Protein AF-0000000073368218 (afdb_homodimer)

InterPro domains:
  IPR010886 Histone H1-like Hc1 [PF07432] (2-58)

Foldseek 3Di:
DVVLVVVLVVLVVQLVVLVCCCPVVNDPVSVVSNVVSVVVNVVSVVVVVVVVVVVVVD/DVVLVVVLVVLVVQLVVLVCCCPVVNDPVSVVSNVVSVVVNVVSVVVVVVVVVVVVVD

Nearest PDB structures (foldseek):
  8glt-assembly1_0  TM=8.073E-01  e=1.361E+00  synthetic construct
  2ic6-assembly1_A  TM=9.030E-01  e=2.611E+00  Orthohantavirus sinnombreense
  2ic6-assembly2_B  TM=8.746E-01  e=2.446E+00  Orthohantavirus sinnombreense
  2ic9-assembly1_A  TM=8.898E-01  e=2.974E+00  Orthohantavirus sinnombreense
  4fi5-assembly1_A  TM=6.783E-01  e=5.008E+00  Hantaan virus 76-118

pLDDT: mean 96.3, std 3.54, range [79.81, 98.81]

Sequence (116 aa):
MKDLLVKINAEIETFKAEAESLTEKGIKAAGPRARKATLEIEKLLKEFRKVSIEESKKMKDLLVKINAEIETFKAEAESLTEKGIKAAGPRARKATLEIEKLLKEFRKVSIEESKK

Structure (mmCIF, N/CA/C/O backbone):
data_AF-0000000073368218-model_v1
#
loop_
_entity.id
_entity.type
_entity.pdbx_description
1 polymer 'Histone H1'
#
loop_
_atom_site.group_PDB
_atom_site.id
_atom_site.type_symbol
_atom_site.label_atom_id
_atom_site.label_alt_id
_atom_site.label_comp_id
_atom_site.label_asym_id
_atom_site.label_entity_id
_atom_site.label_seq_id
_atom_site.pdbx_PDB_ins_code
_atom_site.Cartn_x
_atom_site.Cartn_y
_atom_site.Cartn_z
_atom_site.occupancy
_atom_site.B_iso_or_equiv
_atom_site.auth_seq_id
_atom_site.auth_comp_id
_atom_site.auth_asym_id
_atom_site.auth_atom_id
_atom_site.pdbx_PDB_model_num
ATOM 1 N N . MET A 1 1 ? 0.295 -17.016 0.5 1 86.44 1 MET A N 1
ATOM 2 C CA . MET A 1 1 ? -0.03 -15.719 -0.08 1 86.44 1 MET A CA 1
ATOM 3 C C . MET A 1 1 ? -1.24 -15.102 0.611 1 86.44 1 MET A C 1
ATOM 5 O O . MET A 1 1 ? -1.231 -13.914 0.947 1 86.44 1 MET A O 1
ATOM 9 N N . LYS A 1 2 ? -2.168 -15.945 1.067 1 90.31 2 LYS A N 1
ATOM 10 C CA . LYS A 1 2 ? -3.395 -15.414 1.654 1 90.31 2 LYS A CA 1
ATOM 11 C C . LYS A 1 2 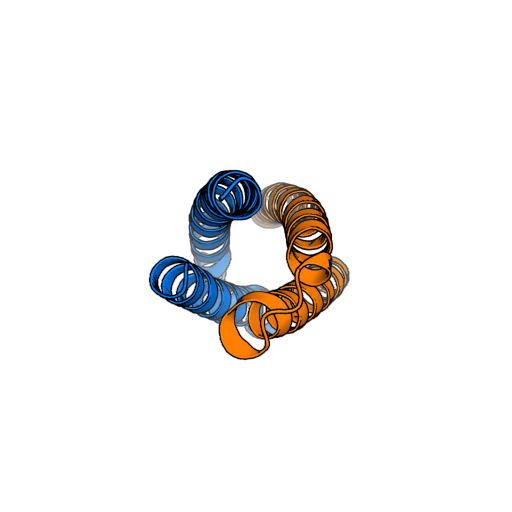? -3.115 -14.734 2.99 1 90.31 2 LYS A C 1
ATOM 13 O O . LYS A 1 2 ? -3.664 -13.664 3.275 1 90.31 2 LYS A O 1
ATOM 18 N N . ASP A 1 3 ? -2.252 -15.375 3.732 1 94.81 3 ASP A N 1
ATOM 19 C CA . ASP A 1 3 ? -1.892 -14.773 5.012 1 94.81 3 ASP A CA 1
ATOM 20 C C . ASP A 1 3 ? -1.178 -13.438 4.805 1 94.81 3 ASP A C 1
ATOM 22 O O . ASP A 1 3 ? -1.391 -12.492 5.566 1 94.81 3 ASP A O 1
ATOM 26 N N . LEU A 1 4 ? -0.351 -13.391 3.83 1 97 4 LEU A N 1
ATOM 27 C CA . LEU A 1 4 ? 0.372 -12.172 3.504 1 97 4 LEU A CA 1
ATOM 28 C C . LEU A 1 4 ? -0.591 -11.062 3.082 1 97 4 LEU A C 1
ATOM 30 O O . LEU A 1 4 ? -0.466 -9.922 3.527 1 97 4 LEU A O 1
ATOM 34 N N . LEU A 1 5 ? -1.592 -11.406 2.314 1 97.81 5 LEU A N 1
ATOM 35 C CA . LEU A 1 5 ? -2.582 -10.445 1.846 1 97.81 5 LEU A CA 1
ATOM 36 C C . LEU A 1 5 ? -3.406 -9.906 3.008 1 97.81 5 LEU A C 1
ATOM 38 O O . LEU A 1 5 ? -3.775 -8.727 3.02 1 97.81 5 LEU A O 1
ATOM 42 N N . VAL A 1 6 ? -3.705 -10.828 3.936 1 97.38 6 VAL A N 1
ATOM 43 C CA . VAL A 1 6 ? -4.449 -10.398 5.117 1 97.38 6 VAL A CA 1
ATOM 44 C C . VAL A 1 6 ? -3.654 -9.344 5.875 1 97.38 6 VAL A C 1
ATOM 46 O O . VAL A 1 6 ? -4.207 -8.32 6.293 1 97.38 6 VAL A O 1
ATOM 49 N N . LYS A 1 7 ? -2.35 -9.523 6.027 1 98.19 7 LYS A N 1
ATOM 50 C CA . LYS A 1 7 ? -1.492 -8.562 6.719 1 98.19 7 LYS A CA 1
ATOM 51 C C . LYS A 1 7 ? -1.422 -7.242 5.957 1 98.19 7 LYS A C 1
ATOM 53 O O . LYS A 1 7 ? -1.51 -6.168 6.555 1 98.19 7 LYS A O 1
ATOM 58 N N . ILE A 1 8 ? -1.316 -7.363 4.672 1 98.69 8 ILE A N 1
ATOM 59 C CA . ILE A 1 8 ? -1.242 -6.172 3.836 1 98.69 8 ILE A CA 1
ATOM 60 C C . ILE A 1 8 ? -2.529 -5.363 3.975 1 98.69 8 ILE A C 1
ATOM 62 O O . ILE A 1 8 ? -2.488 -4.148 4.195 1 98.69 8 ILE A O 1
ATOM 66 N N . ASN A 1 9 ? -3.688 -6.051 3.881 1 98.38 9 ASN A N 1
ATOM 67 C CA . ASN A 1 9 ? -4.977 -5.379 3.965 1 98.38 9 ASN A CA 1
ATOM 68 C C . ASN A 1 9 ? -5.188 -4.738 5.336 1 98.38 9 ASN A C 1
ATOM 70 O O . ASN A 1 9 ? -5.77 -3.658 5.438 1 98.38 9 ASN A O 1
ATOM 74 N N . ALA A 1 10 ? -4.703 -5.418 6.363 1 98.56 10 ALA A N 1
ATOM 75 C CA . ALA A 1 10 ? -4.82 -4.863 7.707 1 98.56 10 ALA A CA 1
ATOM 76 C C . ALA A 1 10 ? -4.039 -3.559 7.836 1 98.56 10 ALA A C 1
ATOM 78 O O . ALA A 1 10 ? -4.539 -2.58 8.391 1 98.56 10 ALA A O 1
ATOM 79 N N . GLU A 1 11 ? -2.818 -3.543 7.27 1 98.56 11 GLU A N 1
ATOM 80 C CA . GLU A 1 11 ? -1.997 -2.338 7.348 1 98.56 11 GLU A CA 1
ATOM 81 C C . GLU A 1 11 ? -2.564 -1.225 6.473 1 98.56 11 GLU A C 1
ATOM 83 O O . GLU A 1 11 ? -2.455 -0.045 6.812 1 98.56 11 GLU A O 1
ATOM 88 N N . ILE A 1 12 ? -3.188 -1.614 5.367 1 98.75 12 ILE A N 1
ATOM 89 C CA . ILE A 1 12 ? -3.842 -0.639 4.5 1 98.75 12 ILE A CA 1
ATOM 90 C C . ILE A 1 12 ? -4.996 0.025 5.25 1 98.75 12 ILE A C 1
ATOM 92 O O . ILE A 1 12 ? -5.168 1.244 5.18 1 98.75 12 ILE A O 1
ATOM 96 N N . GLU A 1 13 ? -5.777 -0.753 5.922 1 98.56 13 GLU A N 1
ATOM 97 C CA . GLU A 1 13 ? -6.875 -0.185 6.699 1 98.56 13 GLU A CA 1
ATOM 98 C C . GLU A 1 13 ? -6.355 0.761 7.777 1 98.56 13 GLU A C 1
ATOM 100 O O . GLU A 1 13 ? -6.949 1.812 8.023 1 98.56 13 GLU A O 1
ATOM 105 N N . THR A 1 14 ? -5.285 0.372 8.422 1 98.62 14 THR A N 1
ATOM 106 C CA . THR A 1 14 ? -4.652 1.242 9.406 1 98.62 14 THR A CA 1
ATOM 107 C C . THR A 1 14 ? -4.227 2.562 8.766 1 98.62 14 THR A C 1
ATOM 109 O O . THR A 1 14 ? -4.52 3.637 9.297 1 98.62 14 THR A O 1
ATOM 112 N N . PHE A 1 15 ? -3.598 2.455 7.609 1 98.62 15 PHE A N 1
ATOM 113 C CA . PHE A 1 15 ? -3.145 3.641 6.891 1 98.62 15 PHE A CA 1
ATOM 114 C C . PHE A 1 15 ? -4.324 4.531 6.523 1 98.62 15 PHE A C 1
ATOM 116 O O . PHE A 1 15 ? -4.281 5.746 6.738 1 98.62 15 PHE A O 1
ATOM 123 N N . LYS A 1 16 ? -5.379 3.906 6.012 1 98.12 16 LYS A N 1
ATOM 124 C CA . LYS A 1 16 ? -6.539 4.688 5.59 1 98.12 16 LYS A CA 1
ATOM 125 C C . LYS A 1 16 ? -7.152 5.434 6.773 1 98.12 16 LYS A C 1
ATOM 127 O O . LYS A 1 16 ? -7.527 6.602 6.648 1 98.12 16 LYS A O 1
ATOM 132 N N . ALA A 1 17 ? -7.246 4.773 7.875 1 98.44 17 ALA A N 1
ATOM 133 C CA . ALA A 1 17 ? -7.812 5.391 9.07 1 98.44 17 ALA A CA 1
ATOM 134 C C . ALA A 1 17 ? -6.949 6.562 9.539 1 98.44 17 ALA A C 1
ATOM 136 O O . ALA A 1 17 ? -7.469 7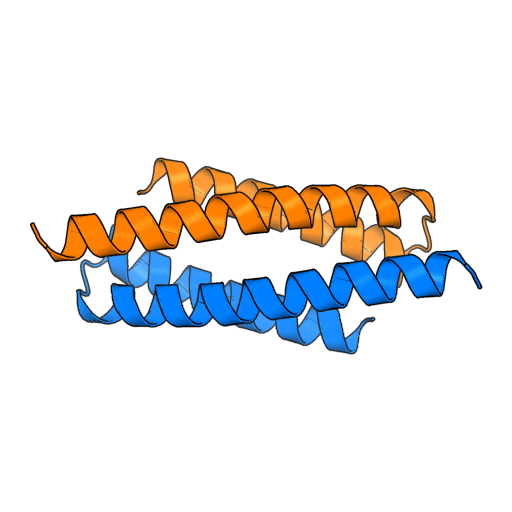.629 9.875 1 98.44 17 ALA A O 1
ATOM 137 N N . GLU A 1 18 ? -5.676 6.398 9.508 1 98.25 18 GLU A N 1
ATOM 138 C CA . GLU A 1 18 ? -4.77 7.453 9.961 1 98.25 18 GLU A CA 1
ATOM 139 C C . GLU A 1 18 ? -4.742 8.617 8.969 1 98.25 18 GLU A C 1
ATOM 141 O O . GLU A 1 18 ? -4.691 9.781 9.375 1 98.25 18 GLU A O 1
ATOM 146 N N . ALA A 1 19 ? -4.758 8.25 7.688 1 97.56 19 ALA A N 1
ATOM 147 C CA . ALA A 1 19 ? -4.766 9.281 6.656 1 97.56 19 ALA A CA 1
ATOM 148 C C . ALA A 1 19 ? -6.031 10.133 6.742 1 97.56 19 ALA A C 1
ATOM 150 O O . ALA A 1 19 ? -5.984 11.352 6.555 1 97.56 19 ALA A O 1
ATOM 151 N N . GLU A 1 20 ? -7.109 9.445 6.977 1 96.62 20 GLU A N 1
ATOM 152 C CA . GLU A 1 20 ? -8.359 10.172 7.16 1 96.62 20 GLU A CA 1
ATOM 153 C C . GLU A 1 20 ? -8.297 11.086 8.383 1 96.62 20 GLU A C 1
ATOM 155 O O . GLU A 1 20 ? -8.711 12.242 8.32 1 96.62 20 GLU A O 1
ATOM 160 N N . SER A 1 21 ? -7.754 10.539 9.484 1 96.94 21 SER A N 1
ATOM 161 C CA . SER A 1 21 ? -7.594 11.336 10.695 1 96.94 21 SER A CA 1
ATOM 162 C C . SER A 1 21 ? -6.715 12.555 10.453 1 96.94 21 SER A C 1
ATOM 164 O O . SER A 1 21 ? -6.984 13.641 10.969 1 96.94 21 SER A O 1
ATOM 166 N N . LEU A 1 22 ? -5.746 12.422 9.641 1 95.25 22 LEU A N 1
ATOM 167 C CA . LEU A 1 22 ? -4.801 13.492 9.336 1 95.25 22 LEU A CA 1
ATOM 168 C C . LEU A 1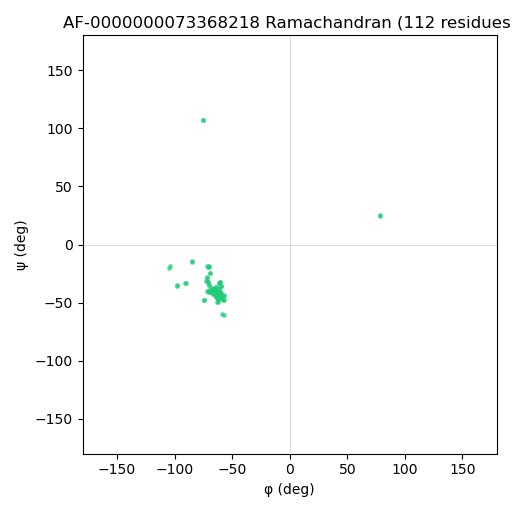 22 ? -5.438 14.539 8.438 1 95.25 22 LEU A C 1
ATOM 170 O O . LEU A 1 22 ? -5.383 15.734 8.734 1 95.25 22 LEU A O 1
ATOM 174 N N . THR A 1 23 ? -6.09 14.086 7.371 1 94.62 23 THR A N 1
ATOM 175 C CA . THR A 1 23 ? -6.5 15 6.309 1 94.62 23 THR A CA 1
ATOM 176 C C . THR A 1 23 ? -7.898 15.547 6.578 1 94.62 23 THR A C 1
ATOM 178 O O . THR A 1 23 ? -8.227 16.656 6.164 1 94.62 23 THR A O 1
ATOM 181 N N . GLU A 1 24 ? -8.75 14.781 7.184 1 94.62 24 GLU A N 1
ATOM 182 C CA . GLU A 1 24 ? -10.125 15.219 7.398 1 94.62 24 GLU A CA 1
ATOM 183 C C . GLU A 1 24 ? -10.312 15.789 8.805 1 94.62 24 GLU A C 1
ATOM 185 O O . GLU A 1 24 ? -11.078 16.734 9 1 94.62 24 GLU A O 1
ATOM 190 N N . LYS A 1 25 ? -9.633 15.25 9.766 1 94.38 25 LYS A N 1
ATOM 191 C CA . LYS A 1 25 ? -9.844 15.648 11.156 1 94.38 25 LYS A CA 1
ATOM 192 C C . LYS A 1 25 ? -8.703 16.531 11.648 1 94.38 25 LYS A C 1
ATOM 194 O O . LYS A 1 25 ? -8.789 17.109 12.734 1 94.38 25 LYS A O 1
ATOM 199 N N . GLY A 1 26 ? -7.602 16.547 11.078 1 92.94 26 GLY A N 1
ATOM 200 C CA . GLY A 1 26 ? -6.484 17.406 11.422 1 92.94 26 GLY A CA 1
ATOM 201 C C . GLY A 1 26 ? -5.711 16.938 12.633 1 92.94 26 GLY A C 1
ATOM 202 O O . GLY A 1 26 ? -5.137 17.75 13.367 1 92.94 26 GLY A O 1
ATOM 203 N N . ILE A 1 27 ? -5.738 15.695 12.93 1 95.06 27 ILE A N 1
ATOM 204 C CA . ILE A 1 27 ? -4.988 15.148 14.055 1 95.06 27 ILE A CA 1
ATOM 205 C C . ILE A 1 27 ? -3.508 15.055 13.688 1 95.06 27 ILE A C 1
ATOM 207 O O . ILE A 1 27 ? -3.107 14.188 12.906 1 95.06 27 ILE A O 1
ATOM 211 N N . LYS A 1 28 ? -2.645 15.898 14.219 1 92.81 28 LYS A N 1
ATOM 212 C CA . LYS A 1 28 ? -1.233 16.016 13.859 1 92.81 28 LYS A CA 1
ATOM 213 C C . LYS A 1 28 ? -0.49 14.711 14.141 1 92.81 28 LYS A C 1
ATOM 215 O O . LYS A 1 28 ? 0.388 14.312 13.375 1 92.81 28 LYS A O 1
ATOM 220 N N . ALA A 1 29 ? -0.948 14.008 15.219 1 95.94 29 ALA A N 1
ATOM 221 C CA . ALA A 1 29 ? -0.263 12.773 15.617 1 95.94 29 ALA A CA 1
ATOM 222 C C . ALA A 1 29 ? -0.519 11.656 14.609 1 95.94 29 ALA A C 1
ATOM 224 O O . ALA A 1 29 ? 0.2 10.656 14.594 1 95.94 29 ALA A O 1
ATOM 225 N N . ALA A 1 30 ? -1.529 11.789 13.82 1 97.12 30 ALA A N 1
ATOM 226 C CA . ALA A 1 30 ? -1.883 10.781 12.828 1 97.12 30 ALA A CA 1
ATOM 227 C C . ALA A 1 30 ? -0.849 10.727 11.703 1 97.12 30 ALA A C 1
ATOM 229 O O . ALA A 1 30 ? -0.694 9.703 11.039 1 97.12 30 ALA A O 1
ATOM 230 N N . GLY A 1 31 ? -0.108 11.805 11.445 1 96.44 31 GLY A N 1
ATOM 231 C CA . GLY A 1 31 ? 0.915 11.852 10.414 1 96.44 31 GLY A CA 1
ATOM 232 C C . GLY A 1 31 ? 1.987 10.789 10.586 1 96.44 31 GLY A C 1
ATOM 233 O O . GLY A 1 31 ? 2.113 9.883 9.766 1 96.44 31 GLY A O 1
ATOM 234 N N . PRO A 1 32 ? 2.66 10.898 11.766 1 97.62 32 PRO A N 1
ATOM 235 C CA . PRO A 1 32 ? 3.684 9.875 12.023 1 97.62 32 PRO A CA 1
ATOM 236 C C . PRO A 1 32 ? 3.109 8.461 12.07 1 97.62 32 PRO A C 1
ATOM 238 O O . PRO A 1 32 ? 3.781 7.508 11.672 1 97.62 32 PRO A O 1
ATOM 241 N N . ARG A 1 33 ? 1.939 8.375 12.508 1 98.44 33 ARG A N 1
ATOM 242 C CA . ARG A 1 33 ? 1.33 7.051 12.57 1 98.44 33 ARG A CA 1
ATOM 243 C C . ARG A 1 33 ? 1.041 6.52 11.164 1 98.44 33 ARG A C 1
ATOM 245 O O . ARG A 1 33 ? 1.251 5.336 10.891 1 98.44 33 ARG A O 1
ATOM 252 N N . ALA A 1 34 ? 0.602 7.383 10.289 1 98.25 34 ALA A N 1
ATOM 253 C CA . ALA A 1 34 ? 0.367 7.008 8.898 1 98.25 34 ALA A CA 1
ATOM 254 C C . ALA A 1 34 ? 1.672 6.629 8.203 1 98.25 34 ALA A C 1
ATOM 256 O O . ALA A 1 34 ? 1.722 5.648 7.457 1 98.25 34 ALA A O 1
ATOM 257 N N . ARG A 1 35 ? 2.721 7.355 8.492 1 98.31 35 ARG A N 1
ATOM 258 C CA . ARG A 1 35 ? 4.02 7.059 7.898 1 98.31 35 ARG A CA 1
ATOM 259 C C . ARG A 1 35 ? 4.516 5.684 8.328 1 98.31 35 ARG A C 1
ATOM 261 O O . ARG A 1 35 ? 5.039 4.926 7.508 1 98.31 35 ARG A O 1
ATOM 268 N N . LYS A 1 36 ? 4.285 5.414 9.594 1 98.56 36 LYS A N 1
ATOM 269 C CA . LYS A 1 36 ? 4.68 4.105 10.109 1 98.56 36 LYS A CA 1
ATOM 270 C C . LYS A 1 36 ? 3.926 2.984 9.398 1 98.56 36 LYS A C 1
ATOM 272 O O . LYS A 1 36 ? 4.52 1.971 9.023 1 98.56 36 LYS A O 1
ATOM 277 N N . ALA A 1 37 ? 2.682 3.172 9.211 1 98.69 37 ALA A N 1
ATOM 278 C CA . ALA A 1 37 ? 1.861 2.18 8.523 1 98.69 37 ALA A CA 1
ATOM 279 C C . ALA A 1 37 ? 2.344 1.969 7.09 1 98.69 37 ALA A C 1
ATOM 281 O O . ALA A 1 37 ? 2.402 0.834 6.609 1 98.69 37 ALA A O 1
ATOM 282 N N . THR A 1 38 ? 2.762 3.076 6.434 1 98.69 38 THR A N 1
ATOM 283 C CA . THR A 1 38 ? 3.17 2.975 5.035 1 98.69 38 THR A CA 1
ATOM 284 C C . THR A 1 38 ? 4.508 2.254 4.914 1 98.69 38 THR A C 1
ATOM 286 O O . THR A 1 38 ? 4.75 1.542 3.939 1 98.69 38 THR A O 1
ATOM 289 N N . LEU A 1 39 ? 5.348 2.354 5.934 1 98.75 39 LEU A N 1
ATOM 290 C CA . LEU A 1 39 ? 6.609 1.622 5.941 1 98.75 39 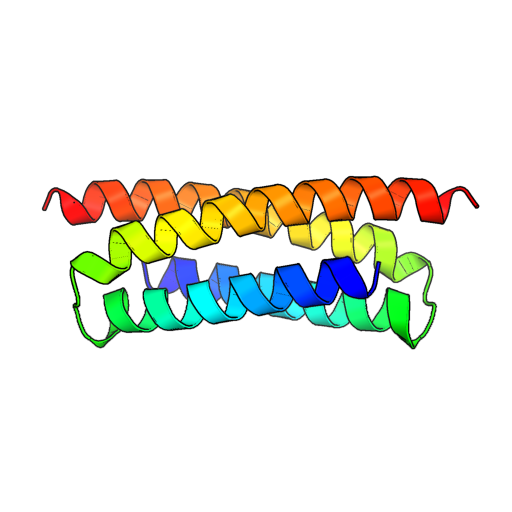LEU A CA 1
ATOM 291 C C . LEU A 1 39 ? 6.367 0.119 6.02 1 98.75 39 LEU A C 1
ATOM 293 O O . LEU A 1 39 ? 7 -0.656 5.297 1 98.75 39 LEU A O 1
ATOM 297 N N . GLU A 1 40 ? 5.445 -0.222 6.863 1 98.75 40 GLU A N 1
ATOM 298 C CA . GLU A 1 40 ? 5.109 -1.637 6.992 1 98.75 40 GLU A CA 1
ATOM 299 C C . GLU A 1 40 ? 4.469 -2.172 5.715 1 98.75 40 GLU A C 1
ATOM 301 O O . GLU A 1 40 ? 4.781 -3.281 5.277 1 98.75 40 GLU A O 1
ATOM 306 N N . ILE A 1 41 ? 3.65 -1.348 5.129 1 98.81 41 ILE A N 1
ATOM 307 C CA . ILE A 1 41 ? 3.008 -1.759 3.883 1 98.81 41 ILE A CA 1
ATOM 308 C C . ILE A 1 41 ? 4.066 -1.979 2.805 1 98.81 41 ILE A C 1
ATOM 310 O O . ILE A 1 41 ? 4.027 -2.979 2.082 1 98.81 41 ILE A O 1
ATOM 314 N N . GLU A 1 42 ? 4.984 -1.056 2.732 1 98.69 42 GLU A N 1
ATOM 315 C CA . GLU A 1 42 ? 6.043 -1.166 1.733 1 98.69 42 GLU A CA 1
ATOM 316 C C . GLU A 1 42 ? 6.809 -2.479 1.883 1 98.69 42 GLU A C 1
ATOM 318 O O . GLU A 1 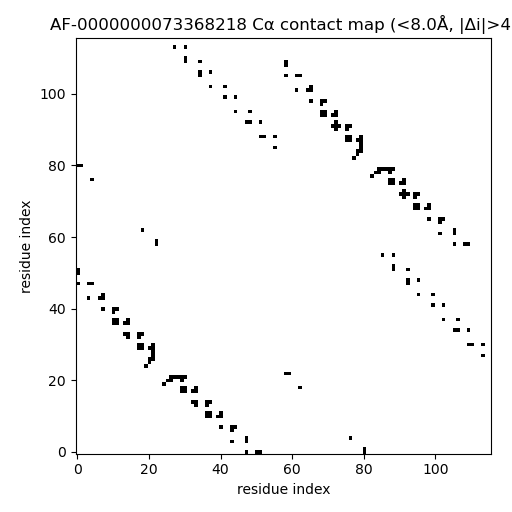42 ? 7.062 -3.17 0.895 1 98.69 42 GLU A O 1
ATOM 323 N N . LYS A 1 43 ? 7.125 -2.828 3.098 1 98.62 43 LYS A N 1
ATOM 324 C CA . LYS A 1 43 ? 7.824 -4.078 3.367 1 98.62 43 LYS A CA 1
ATOM 325 C C . LYS A 1 43 ? 6.992 -5.281 2.932 1 98.62 43 LYS A C 1
ATOM 327 O O . LYS A 1 43 ? 7.516 -6.219 2.326 1 98.62 43 LYS A O 1
ATOM 332 N N . LEU A 1 44 ? 5.75 -5.238 3.215 1 98.75 44 LEU A N 1
ATOM 333 C CA . LEU A 1 44 ? 4.848 -6.348 2.908 1 98.75 44 LEU A CA 1
ATOM 334 C C . LEU A 1 44 ? 4.633 -6.469 1.405 1 98.75 44 LEU A C 1
ATOM 336 O O . LEU A 1 44 ? 4.516 -7.578 0.878 1 98.75 44 LEU A O 1
ATOM 340 N N . LEU A 1 45 ? 4.602 -5.328 0.707 1 98.56 45 LEU A N 1
ATOM 341 C CA . LEU A 1 45 ? 4.449 -5.355 -0.743 1 98.56 45 LEU A CA 1
ATOM 342 C C . LEU A 1 45 ? 5.676 -5.973 -1.406 1 98.56 45 LEU A C 1
ATOM 344 O O . LEU A 1 45 ? 5.551 -6.73 -2.371 1 98.56 45 LEU A O 1
ATOM 348 N N . LYS A 1 46 ? 6.816 -5.676 -0.865 1 98.44 46 LYS A N 1
ATOM 349 C CA . LYS A 1 46 ? 8.047 -6.289 -1.364 1 98.44 46 LYS A CA 1
ATOM 350 C C . LYS A 1 46 ? 8.023 -7.801 -1.178 1 98.44 46 LYS A C 1
ATOM 352 O O . LYS A 1 46 ? 8.406 -8.547 -2.078 1 98.44 46 LYS A O 1
ATOM 357 N N . GLU A 1 47 ? 7.594 -8.164 -0.044 1 98.38 47 GLU A N 1
ATOM 358 C CA . GLU A 1 47 ? 7.473 -9.594 0.209 1 98.38 47 GLU A CA 1
ATOM 359 C C . GLU A 1 47 ? 6.465 -10.242 -0.736 1 98.38 47 GLU A C 1
ATOM 361 O O . GLU A 1 47 ? 6.695 -11.336 -1.246 1 98.38 47 GLU A O 1
ATOM 366 N N . PHE A 1 48 ? 5.359 -9.562 -0.969 1 98.38 48 PHE A N 1
ATOM 367 C CA . PHE A 1 48 ? 4.355 -10.07 -1.897 1 98.38 48 PHE A CA 1
ATOM 368 C C . PHE A 1 48 ? 4.961 -10.297 -3.277 1 98.38 48 PHE A C 1
ATOM 370 O O . PHE A 1 48 ? 4.707 -11.328 -3.91 1 98.38 48 PHE A O 1
ATOM 377 N N . ARG A 1 49 ? 5.691 -9.297 -3.74 1 98 49 ARG A N 1
ATOM 378 C CA . ARG A 1 49 ? 6.289 -9.414 -5.066 1 98 49 ARG A CA 1
ATOM 379 C C . ARG A 1 49 ? 7.234 -10.609 -5.129 1 98 49 ARG A C 1
ATOM 381 O O . ARG A 1 49 ? 7.215 -11.367 -6.102 1 98 49 ARG A O 1
ATOM 388 N N . LYS A 1 50 ? 7.98 -10.773 -4.09 1 97.19 50 LYS A N 1
ATOM 389 C CA . LYS A 1 50 ? 8.891 -11.914 -4.027 1 97.19 50 LYS A CA 1
ATOM 390 C C . LYS A 1 50 ? 8.133 -13.234 -4.066 1 97.19 50 LYS A C 1
ATOM 392 O O . LYS A 1 50 ? 8.453 -14.117 -4.863 1 97.19 50 LYS A O 1
ATOM 397 N N . VAL A 1 51 ? 7.145 -13.367 -3.268 1 95.69 51 VAL A N 1
ATOM 398 C CA . VAL A 1 51 ? 6.367 -14.594 -3.148 1 95.69 51 VAL A CA 1
ATOM 399 C C . VAL A 1 51 ? 5.609 -14.859 -4.449 1 95.69 51 VAL A C 1
ATOM 401 O O . VAL A 1 51 ? 5.5 -16 -4.891 1 95.69 51 VAL A O 1
ATOM 404 N N . SER A 1 52 ? 5.125 -13.828 -5.012 1 95.25 52 SER A N 1
ATOM 405 C CA . SER A 1 52 ? 4.371 -13.938 -6.254 1 95.25 52 SER A CA 1
ATOM 406 C C . SER A 1 52 ? 5.246 -14.477 -7.383 1 95.25 52 SER A C 1
ATOM 408 O O . SER A 1 52 ? 4.809 -15.32 -8.164 1 95.25 52 SER A O 1
ATOM 410 N N . ILE A 1 53 ? 6.43 -13.992 -7.469 1 94.75 53 ILE A N 1
ATOM 411 C CA . ILE A 1 53 ? 7.355 -14.445 -8.5 1 94.75 53 ILE A CA 1
ATOM 412 C C . ILE A 1 53 ? 7.699 -15.914 -8.273 1 94.75 53 ILE A C 1
ATOM 414 O O . ILE A 1 53 ? 7.703 -16.719 -9.219 1 94.75 53 ILE A O 1
ATOM 418 N N . GLU A 1 54 ? 7.902 -16.328 -7.035 1 94.19 54 GLU A N 1
ATOM 419 C CA . GLU A 1 54 ? 8.258 -17.703 -6.703 1 94.19 54 GLU A CA 1
ATOM 420 C C . GLU A 1 54 ? 7.117 -18.672 -7.016 1 94.19 54 GLU A C 1
ATOM 422 O O . GLU A 1 54 ? 7.344 -19.766 -7.539 1 94.19 54 GLU A O 1
ATOM 427 N N . GLU A 1 55 ? 5.938 -18.266 -6.762 1 90.62 55 GLU A N 1
ATOM 428 C CA . GLU A 1 55 ? 4.773 -19.109 -7.004 1 90.62 55 GLU A CA 1
ATOM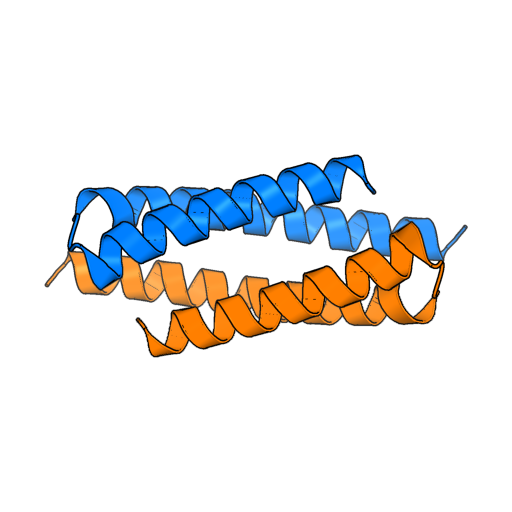 429 C C . GLU A 1 55 ? 4.492 -19.25 -8.5 1 90.62 55 GLU A C 1
ATOM 431 O O . GLU A 1 55 ? 3.945 -20.266 -8.938 1 90.62 55 GLU A O 1
ATOM 436 N N . SER A 1 56 ? 4.832 -18.203 -9.195 1 90.62 56 SER A N 1
ATOM 437 C CA . SER A 1 56 ? 4.582 -18.25 -10.633 1 90.62 56 SER A CA 1
ATOM 438 C C . SER A 1 56 ? 5.52 -19.234 -11.32 1 90.62 56 SER A C 1
ATOM 440 O O . SER A 1 56 ? 5.266 -19.656 -12.453 1 90.62 56 SER A O 1
ATOM 442 N N . LYS A 1 57 ? 6.613 -19.594 -10.688 1 88.31 57 LYS A N 1
ATOM 443 C CA . LYS A 1 57 ? 7.574 -20.547 -11.227 1 88.31 57 LYS A CA 1
ATOM 444 C C . LYS A 1 57 ? 7.16 -21.984 -10.914 1 88.31 57 LYS A C 1
ATOM 446 O O . LYS A 1 57 ? 7.707 -22.922 -11.484 1 88.31 57 LYS A O 1
ATOM 451 N N . LYS A 1 58 ? 6.23 -22.281 -10.023 1 79.81 58 LYS A N 1
ATOM 452 C CA . LYS A 1 58 ? 5.777 -23.625 -9.68 1 79.81 58 LYS A CA 1
ATOM 453 C C . LYS A 1 58 ? 4.676 -24.094 -10.625 1 79.81 58 LYS A C 1
ATOM 455 O O . LYS A 1 58 ? 4.695 -25.234 -11.094 1 79.81 58 LYS A O 1
ATOM 460 N N . MET B 1 1 ? -2.105 16.672 -0.475 1 86.38 1 MET B N 1
ATOM 461 C CA . MET B 1 1 ? -2.117 15.352 0.157 1 86.38 1 MET B CA 1
ATOM 462 C C . MET B 1 1 ? -3.363 14.562 -0.245 1 86.38 1 MET B C 1
ATOM 464 O O . MET B 1 1 ? -3.275 13.383 -0.584 1 86.38 1 MET B O 1
ATOM 468 N N . LYS B 1 2 ? -4.484 15.273 -0.466 1 90.38 2 LYS B N 1
ATOM 469 C CA . LYS B 1 2 ? -5.73 14.578 -0.766 1 90.38 2 LYS B CA 1
ATOM 470 C C . LYS B 1 2 ? -5.672 13.914 -2.139 1 90.38 2 LYS B C 1
ATOM 472 O O . LYS B 1 2 ? -6.129 12.781 -2.307 1 90.38 2 LYS B O 1
ATOM 477 N N . ASP B 1 3 ? -5.09 14.664 -3.059 1 94.81 3 ASP B N 1
ATOM 478 C CA . ASP B 1 3 ? -4.949 14.086 -4.395 1 94.81 3 ASP B CA 1
ATOM 479 C C . ASP B 1 3 ? -4.039 12.867 -4.375 1 94.81 3 ASP B C 1
ATOM 481 O O . ASP B 1 3 ? -4.289 11.883 -5.082 1 94.81 3 ASP B O 1
ATOM 485 N N . LEU B 1 4 ? -3.014 12.945 -3.607 1 97 4 LEU B N 1
ATOM 486 C CA . LEU B 1 4 ? -2.078 11.836 -3.473 1 97 4 LEU B CA 1
ATOM 487 C C . LEU B 1 4 ? -2.762 10.625 -2.855 1 97 4 LEU B C 1
ATOM 489 O O .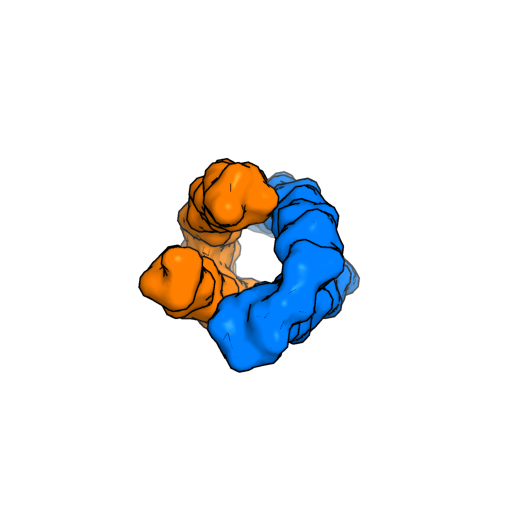 LEU B 1 4 ? -2.592 9.5 -3.336 1 97 4 LEU B O 1
ATOM 493 N N . LEU B 1 5 ? -3.59 10.844 -1.876 1 97.81 5 LEU B N 1
ATOM 494 C CA . LEU B 1 5 ? -4.309 9.766 -1.211 1 97.81 5 LEU B CA 1
ATOM 495 C C . LEU B 1 5 ? -5.293 9.102 -2.166 1 97.81 5 LEU B C 1
ATOM 497 O O . LEU B 1 5 ? -5.496 7.883 -2.109 1 97.81 5 LEU B O 1
ATOM 501 N N . VAL B 1 6 ? -5.918 9.945 -2.982 1 97.38 6 VAL B N 1
ATOM 502 C CA . VAL B 1 6 ? -6.848 9.406 -3.971 1 97.38 6 VAL B CA 1
ATOM 503 C C . VAL B 1 6 ? -6.109 8.445 -4.902 1 97.38 6 VAL B C 1
ATOM 505 O O . VAL B 1 6 ? -6.598 7.355 -5.199 1 97.38 6 VAL B O 1
ATOM 508 N N . LYS B 1 7 ? -4.914 8.797 -5.352 1 98.19 7 LYS B N 1
ATOM 509 C CA . LYS B 1 7 ? -4.113 7.953 -6.23 1 98.19 7 LYS B CA 1
ATOM 510 C C . LYS B 1 7 ? -3.693 6.664 -5.523 1 98.19 7 LYS B C 1
ATOM 512 O O . LYS B 1 7 ? -3.77 5.582 -6.105 1 98.19 7 LYS B O 1
ATOM 517 N N . ILE B 1 8 ? -3.316 6.82 -4.293 1 98.69 8 ILE B N 1
ATOM 518 C CA . ILE B 1 8 ? -2.895 5.66 -3.514 1 98.69 8 ILE B CA 1
ATOM 519 C C . ILE B 1 8 ? -4.059 4.684 -3.369 1 98.69 8 ILE B C 1
ATOM 521 O O . ILE B 1 8 ? -3.906 3.486 -3.615 1 98.69 8 ILE B O 1
ATOM 525 N N . ASN B 1 9 ? -5.238 5.219 -3.01 1 98.31 9 ASN B N 1
ATOM 526 C CA . ASN B 1 9 ? -6.414 4.375 -2.812 1 98.31 9 ASN B CA 1
ATOM 527 C C . ASN B 1 9 ? -6.84 3.697 -4.109 1 98.31 9 ASN B C 1
ATOM 529 O O . ASN B 1 9 ? -7.281 2.545 -4.098 1 98.31 9 ASN B O 1
ATOM 533 N N . ALA B 1 10 ? -6.703 4.422 -5.207 1 98.56 10 ALA B N 1
ATOM 534 C CA . ALA B 1 10 ? -7.047 3.84 -6.5 1 98.56 10 ALA B CA 1
ATOM 535 C C . ALA B 1 10 ? -6.152 2.646 -6.82 1 98.56 10 ALA B C 1
ATOM 537 O O . ALA B 1 10 ? -6.633 1.602 -7.266 1 98.56 10 ALA B O 1
ATOM 538 N N . GLU B 1 11 ? -4.844 2.803 -6.547 1 98.56 11 GLU B N 1
ATOM 539 C CA . GLU B 1 11 ? -3.912 1.715 -6.828 1 98.56 11 GLU B CA 1
ATOM 540 C C . GLU B 1 11 ? -4.113 0.551 -5.859 1 98.56 11 GLU B C 1
ATOM 542 O O . GLU B 1 11 ? -3.93 -0.61 -6.234 1 98.56 11 GLU B O 1
ATOM 547 N N . ILE B 1 12 ? -4.508 0.875 -4.637 1 98.75 12 ILE B N 1
ATOM 548 C CA . ILE B 1 12 ? -4.812 -0.163 -3.656 1 98.75 12 ILE B CA 1
ATOM 549 C C . ILE B 1 12 ? -6.004 -0.987 -4.133 1 98.75 12 ILE B C 1
ATOM 551 O O . ILE B 1 12 ? -5.996 -2.217 -4.039 1 98.75 12 ILE B O 1
ATOM 555 N N . GLU B 1 13 ? -7.031 -0.338 -4.602 1 98.56 13 GLU B N 1
ATOM 556 C CA . GLU B 1 13 ? -8.188 -1.059 -5.121 1 98.56 13 GLU B CA 1
ATOM 557 C C . GLU B 1 13 ? -7.805 -1.947 -6.301 1 98.56 13 GLU B C 1
ATOM 559 O O . GLU B 1 13 ? -8.297 -3.072 -6.422 1 98.56 13 GLU B O 1
ATOM 564 N N . THR B 1 14 ? -6.969 -1.429 -7.16 1 98.69 14 THR B N 1
ATOM 565 C CA . THR B 1 14 ? -6.465 -2.225 -8.273 1 98.69 14 THR B CA 1
ATOM 566 C C . THR B 1 14 ? -5.734 -3.465 -7.766 1 98.69 14 THR B C 1
ATOM 568 O O . THR B 1 14 ? -5.996 -4.578 -8.227 1 98.69 14 THR B O 1
ATOM 571 N N . PHE B 1 15 ? -4.871 -3.252 -6.785 1 98.62 15 PHE B N 1
ATOM 572 C CA . PHE B 1 15 ? -4.113 -4.355 -6.203 1 98.62 15 PHE B CA 1
ATOM 573 C C . PHE B 1 15 ? -5.047 -5.391 -5.59 1 98.62 15 PHE B C 1
ATOM 575 O O . PHE B 1 15 ? -4.895 -6.59 -5.828 1 98.62 15 PHE B O 1
ATOM 582 N N . LYS B 1 16 ? -6.027 -4.898 -4.848 1 98.19 16 LYS B N 1
ATOM 583 C CA . LYS B 1 16 ? -6.945 -5.82 -4.188 1 98.19 16 LYS B CA 1
ATOM 584 C C . LYS B 1 16 ? -7.707 -6.664 -5.207 1 98.19 16 LYS B C 1
ATOM 586 O O . LYS B 1 16 ? -7.879 -7.871 -5.02 1 98.19 16 LYS B O 1
ATOM 591 N N . ALA B 1 17 ? -8.148 -6.039 -6.246 1 98.44 17 ALA B N 1
ATOM 592 C CA . ALA B 1 17 ? -8.883 -6.746 -7.293 1 98.44 17 ALA B CA 1
ATOM 593 C C . ALA B 1 17 ? -8 -7.797 -7.965 1 98.44 17 ALA B C 1
ATOM 595 O O . ALA B 1 17 ? -8.438 -8.93 -8.188 1 98.44 17 ALA B O 1
ATOM 596 N N . GLU B 1 18 ? -6.781 -7.465 -8.234 1 98.25 18 GLU B N 1
ATOM 597 C CA . GLU B 1 18 ? -5.867 -8.391 -8.891 1 98.25 18 GLU B CA 1
ATOM 598 C C . GLU B 1 18 ? -5.461 -9.523 -7.949 1 98.25 18 GLU B C 1
ATOM 600 O O . GLU B 1 18 ? -5.348 -10.68 -8.367 1 98.25 18 GLU B O 1
ATOM 605 N N . ALA B 1 19 ? -5.223 -9.141 -6.699 1 97.5 19 ALA B N 1
ATOM 606 C CA . ALA B 1 19 ? -4.859 -10.148 -5.707 1 97.5 19 ALA B CA 1
ATOM 607 C C . ALA B 1 19 ? -5.984 -11.156 -5.512 1 97.5 19 ALA B C 1
ATOM 609 O O . ALA B 1 19 ? -5.734 -12.359 -5.359 1 97.5 19 ALA B O 1
ATOM 610 N N . GLU B 1 20 ? -7.18 -10.625 -5.484 1 96.69 20 GLU B N 1
ATOM 611 C CA . GLU B 1 20 ? -8.336 -11.516 -5.387 1 96.69 20 GLU B CA 1
ATOM 612 C C . GLU B 1 20 ? -8.43 -12.43 -6.602 1 96.69 20 GLU B C 1
ATOM 614 O O . GLU B 1 20 ? -8.664 -13.633 -6.465 1 96.69 20 GLU B O 1
ATOM 619 N N . SER B 1 21 ? -8.234 -11.852 -7.793 1 96.94 21 SER B N 1
ATOM 620 C CA . SER B 1 21 ? -8.258 -12.633 -9.023 1 96.94 21 SER B CA 1
ATOM 621 C C . SER B 1 21 ? -7.184 -13.719 -9.008 1 96.94 21 SER B C 1
ATOM 623 O O . SER B 1 21 ? -7.422 -14.836 -9.461 1 96.94 21 SER B O 1
ATOM 625 N N . LEU B 1 22 ? -6.066 -13.453 -8.438 1 95.19 22 LEU B N 1
ATOM 626 C CA . LEU B 1 22 ? -4.941 -14.383 -8.383 1 95.19 22 LEU B CA 1
ATOM 627 C C . LEU B 1 22 ? -5.211 -15.5 -7.379 1 95.19 22 LEU B C 1
ATOM 629 O O . LEU B 1 22 ? -5.07 -16.688 -7.703 1 95.19 22 LEU B O 1
ATOM 633 N N . THR B 1 23 ? -5.664 -15.117 -6.188 1 94.69 23 THR B N 1
ATOM 634 C CA . THR B 1 23 ? -5.695 -16.062 -5.074 1 94.69 23 THR B CA 1
ATOM 635 C C . THR B 1 23 ? -7.031 -16.797 -5.027 1 94.69 23 THR B C 1
ATOM 637 O O . THR B 1 23 ? -7.098 -17.938 -4.574 1 94.69 23 THR B O 1
ATOM 640 N N . GLU B 1 24 ? -8.086 -16.156 -5.41 1 94.75 24 GLU B N 1
ATOM 641 C CA . GLU B 1 24 ? -9.398 -16.781 -5.309 1 94.75 24 GLU B CA 1
ATOM 642 C C . GLU B 1 24 ? -9.828 -17.391 -6.645 1 94.75 24 GLU B C 1
ATOM 644 O O . GLU B 1 24 ? -10.484 -18.438 -6.676 1 94.75 24 GLU B O 1
ATOM 649 N N . LYS B 1 25 ? -9.477 -16.766 -7.73 1 94.5 25 LYS B N 1
ATOM 650 C CA . LYS B 1 25 ? -9.938 -17.219 -9.039 1 94.5 25 LYS B CA 1
ATOM 651 C C . LYS B 1 25 ? -8.836 -17.938 -9.805 1 94.5 25 LYS B C 1
ATOM 653 O O . LYS B 1 25 ? -9.086 -18.531 -10.852 1 94.5 25 LYS B O 1
ATOM 658 N N . GLY B 1 26 ? -7.633 -17.797 -9.484 1 93 26 GLY B N 1
ATOM 659 C CA . GLY B 1 26 ? -6.52 -18.516 -10.094 1 93 26 GLY B CA 1
ATOM 660 C C . GLY B 1 26 ? -6.113 -17.953 -11.438 1 93 26 GLY B C 1
ATOM 661 O O . GLY B 1 26 ? -5.617 -18.688 -12.297 1 93 26 GLY B O 1
ATOM 662 N N . ILE B 1 27 ? -6.375 -16.734 -11.695 1 95.19 27 ILE B N 1
ATOM 663 C CA . ILE B 1 27 ? -5.98 -16.109 -12.953 1 95.19 27 ILE B CA 1
ATOM 664 C C . ILE B 1 27 ? -4.48 -15.812 -12.93 1 95.19 27 ILE B C 1
ATOM 666 O O . ILE B 1 27 ? -4.027 -14.891 -12.242 1 95.19 27 ILE B O 1
ATOM 670 N N . LYS B 1 28 ? -3.664 -16.531 -13.656 1 92.75 28 LYS B N 1
ATOM 671 C CA . LYS B 1 28 ? -2.205 -16.453 -13.641 1 92.75 28 LYS B CA 1
ATOM 672 C C . LYS B 1 28 ? -1.727 -15.07 -14.055 1 92.75 28 LYS B C 1
ATOM 674 O O . LYS B 1 28 ? -0.754 -14.547 -13.5 1 92.75 28 LYS B O 1
ATOM 679 N N . ALA B 1 29 ? -2.51 -14.438 -14.984 1 95.94 29 ALA B N 1
ATOM 680 C CA . ALA B 1 29 ? -2.104 -13.133 -15.5 1 95.94 29 ALA B CA 1
ATOM 681 C C . ALA B 1 29 ? -2.273 -12.047 -14.438 1 95.94 29 ALA B C 1
ATOM 683 O O . ALA B 1 29 ? -1.711 -10.961 -14.562 1 95.94 29 ALA B O 1
ATOM 684 N N . ALA B 1 30 ? -3.049 -12.305 -13.438 1 97.06 30 ALA B N 1
ATOM 685 C CA . ALA B 1 30 ? -3.297 -11.344 -12.367 1 97.06 30 ALA B CA 1
ATOM 686 C C . ALA B 1 30 ? -2.051 -11.141 -11.516 1 97.06 30 ALA B C 1
ATOM 688 O O . ALA B 1 30 ? -1.89 -10.094 -10.883 1 97.06 30 ALA B O 1
ATOM 689 N N . GLY B 1 31 ? -1.134 -12.102 -11.469 1 96.38 31 GLY B N 1
ATOM 690 C CA . GLY B 1 31 ? 0.096 -11.992 -10.695 1 96.38 31 GLY B CA 1
ATOM 691 C C . GLY B 1 31 ? 0.947 -10.797 -11.102 1 96.38 31 GLY B C 1
ATOM 692 O O . GLY B 1 31 ? 1.132 -9.867 -10.312 1 96.38 31 GLY B O 1
ATOM 693 N N . PRO B 1 32 ? 1.332 -10.828 -12.391 1 97.56 32 PRO B N 1
ATOM 694 C CA . PRO B 1 32 ? 2.123 -9.688 -12.859 1 97.56 32 PRO B CA 1
ATOM 695 C C . PRO B 1 32 ? 1.371 -8.359 -12.75 1 97.56 32 PRO B C 1
ATOM 697 O O . PRO B 1 32 ? 1.981 -7.316 -12.5 1 97.56 32 PR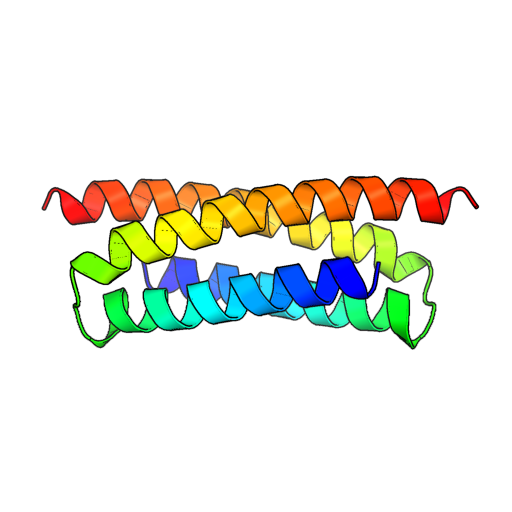O B O 1
ATOM 700 N N . ARG B 1 33 ? 0.123 -8.438 -12.906 1 98.38 33 ARG B N 1
ATOM 701 C CA . ARG B 1 33 ? -0.654 -7.207 -12.805 1 98.38 33 ARG B CA 1
ATOM 702 C C . ARG B 1 33 ? -0.683 -6.703 -11.367 1 98.38 33 ARG B C 1
ATOM 704 O O . ARG B 1 33 ? -0.574 -5.496 -11.125 1 98.38 33 ARG B O 1
ATOM 711 N N . ALA B 1 34 ? -0.787 -7.613 -10.43 1 98.25 34 ALA B N 1
ATOM 712 C CA . ALA B 1 34 ? -0.744 -7.254 -9.016 1 98.25 34 ALA B CA 1
ATOM 713 C C . ALA B 1 34 ? 0.624 -6.695 -8.633 1 98.25 34 ALA B C 1
ATOM 715 O O . ALA B 1 34 ? 0.714 -5.707 -7.902 1 98.25 34 ALA B O 1
ATOM 716 N N . ARG B 1 35 ? 1.662 -7.266 -9.164 1 98.31 35 ARG B N 1
ATOM 717 C CA . ARG B 1 35 ? 3.012 -6.793 -8.875 1 98.31 35 ARG B CA 1
ATOM 718 C C . ARG B 1 35 ? 3.211 -5.367 -9.383 1 98.31 35 ARG B C 1
ATOM 720 O O . ARG B 1 35 ? 3.797 -4.535 -8.688 1 98.31 35 ARG B O 1
ATOM 727 N N . LYS B 1 36 ? 2.674 -5.156 -10.562 1 98.56 36 LYS B N 1
ATOM 728 C CA . LYS B 1 36 ? 2.764 -3.814 -11.125 1 98.56 36 LYS B CA 1
ATOM 729 C C . LYS B 1 36 ? 2.049 -2.793 -10.25 1 98.56 36 LYS B C 1
ATOM 731 O O . LYS B 1 36 ? 2.57 -1.703 -10 1 98.56 36 LYS B O 1
ATOM 736 N N . ALA B 1 37 ? 0.908 -3.139 -9.789 1 98.69 37 ALA B N 1
ATOM 737 C CA . ALA B 1 37 ? 0.142 -2.254 -8.914 1 98.69 37 ALA B CA 1
ATOM 738 C C . ALA B 1 37 ? 0.906 -1.957 -7.629 1 98.69 37 ALA B C 1
ATOM 740 O O . ALA B 1 37 ? 0.923 -0.817 -7.156 1 98.69 37 ALA B O 1
ATOM 741 N N . THR B 1 38 ? 1.604 -2.994 -7.098 1 98.69 38 THR B N 1
ATOM 742 C CA . THR B 1 38 ? 2.301 -2.816 -5.828 1 98.69 38 THR B CA 1
ATOM 743 C C . THR B 1 38 ? 3.527 -1.925 -6.008 1 98.69 38 THR B C 1
ATOM 745 O O . THR B 1 38 ? 3.889 -1.17 -5.102 1 98.69 38 THR B O 1
ATOM 748 N N . LEU B 1 39 ? 4.113 -1.924 -7.188 1 98.75 39 LEU B N 1
ATOM 749 C CA . LEU B 1 39 ? 5.234 -1.032 -7.473 1 98.75 39 LEU B CA 1
ATOM 750 C C . LEU B 1 39 ? 4.781 0.424 -7.473 1 98.75 39 LEU B C 1
ATOM 752 O O . LEU B 1 39 ? 5.457 1.287 -6.906 1 98.75 39 LEU B O 1
ATOM 756 N N . GLU B 1 40 ? 3.65 0.622 -8.078 1 98.75 40 GLU B N 1
ATOM 757 C CA . GLU B 1 40 ? 3.105 1.977 -8.102 1 98.75 40 GLU B CA 1
ATOM 758 C C . GLU B 1 40 ? 2.713 2.443 -6.703 1 98.75 40 GLU B C 1
ATOM 760 O O . GLU B 1 40 ? 2.961 3.592 -6.336 1 98.75 40 GLU B O 1
ATOM 765 N N . ILE B 1 41 ? 2.174 1.531 -5.957 1 98.81 41 ILE B N 1
ATOM 766 C CA . ILE B 1 41 ? 1.783 1.873 -4.594 1 98.81 41 ILE B CA 1
ATOM 767 C C . ILE B 1 41 ? 3.021 2.248 -3.779 1 98.81 41 ILE B C 1
ATOM 769 O O . ILE B 1 41 ? 3.014 3.242 -3.051 1 98.81 41 ILE B O 1
ATOM 773 N N . GLU B 1 42 ? 4.059 1.458 -3.938 1 98.69 42 GLU B N 1
ATOM 774 C CA . GLU B 1 42 ? 5.293 1.725 -3.205 1 98.69 42 GLU B CA 1
ATOM 775 C C . GLU B 1 42 ? 5.82 3.125 -3.504 1 98.69 42 GLU B C 1
ATOM 777 O O . GLU B 1 42 ? 6.195 3.859 -2.59 1 98.69 42 GLU B O 1
ATOM 782 N N . LYS B 1 43 ? 5.789 3.5 -4.754 1 98.62 43 LYS B N 1
ATOM 783 C CA . LYS B 1 43 ? 6.234 4.832 -5.156 1 98.62 43 LYS B CA 1
ATOM 784 C C . LYS B 1 43 ? 5.367 5.918 -4.523 1 98.62 43 LYS B C 1
ATOM 786 O O . LYS B 1 43 ? 5.883 6.926 -4.043 1 98.62 43 LYS B O 1
ATOM 791 N N . LEU B 1 44 ? 4.113 5.699 -4.512 1 98.75 44 LEU B N 1
ATOM 792 C CA . LEU B 1 44 ? 3.166 6.684 -3.992 1 98.75 44 LEU B CA 1
ATOM 793 C C . LEU B 1 44 ? 3.283 6.797 -2.477 1 98.75 44 LEU B C 1
ATOM 795 O O . LEU B 1 44 ? 3.139 7.891 -1.922 1 98.75 44 LEU B O 1
ATOM 799 N N . LEU B 1 45 ? 3.576 5.672 -1.812 1 98.56 45 LEU B N 1
ATOM 800 C CA . LEU B 1 45 ? 3.758 5.703 -0.365 1 98.56 45 LEU B CA 1
ATOM 801 C C . LEU B 1 45 ? 5.012 6.488 0.01 1 98.56 45 LEU B C 1
ATOM 803 O O . LEU B 1 45 ? 5.008 7.238 0.988 1 98.56 45 LEU B O 1
ATOM 807 N N . LYS B 1 46 ? 6.027 6.344 -0.777 1 98.44 46 LYS B N 1
ATOM 808 C CA . LYS B 1 46 ? 7.242 7.125 -0.563 1 98.44 46 LYS B CA 1
ATOM 809 C C . LYS B 1 46 ? 6.969 8.617 -0.714 1 98.44 46 LYS B C 1
ATOM 811 O O . LYS B 1 46 ? 7.445 9.43 0.086 1 98.44 46 LYS B O 1
ATOM 816 N N . GLU B 1 47 ? 6.246 8.898 -1.719 1 98.38 47 GLU B N 1
ATOM 817 C CA . GLU B 1 47 ? 5.879 10.297 -1.915 1 98.38 47 GLU B CA 1
ATOM 818 C C . GLU B 1 47 ? 5.031 10.812 -0.754 1 98.38 47 GLU B C 1
ATOM 820 O O . GLU B 1 47 ? 5.223 11.945 -0.293 1 98.38 47 GLU B O 1
ATOM 825 N N . PHE B 1 48 ? 4.109 10 -0.281 1 98.38 48 PHE B N 1
ATOM 826 C CA . PHE B 1 48 ? 3.281 10.375 0.859 1 98.38 48 PHE B CA 1
ATOM 827 C C . PHE B 1 48 ? 4.148 10.703 2.07 1 98.38 48 PHE B C 1
ATOM 829 O O . PHE B 1 48 ? 3.906 11.695 2.764 1 98.38 48 PHE B O 1
ATOM 836 N N . ARG B 1 49 ? 5.105 9.812 2.334 1 98.06 49 ARG B N 1
ATOM 837 C CA . ARG B 1 49 ? 5.969 10.031 3.488 1 98.06 49 ARG B CA 1
ATOM 838 C C . ARG B 1 49 ? 6.734 11.344 3.357 1 98.06 49 ARG B C 1
ATOM 840 O O . ARG B 1 49 ? 6.836 12.109 4.32 1 98.06 49 ARG B O 1
ATOM 847 N N . LYS B 1 50 ? 7.18 11.602 2.178 1 97.25 50 LYS B N 1
ATOM 848 C CA . LYS B 1 50 ? 7.891 12.852 1.929 1 97.25 50 LYS B CA 1
ATOM 849 C C . LYS B 1 50 ? 6.984 14.055 2.16 1 97.25 50 LYS B C 1
ATOM 851 O O . LYS B 1 50 ? 7.352 14.992 2.877 1 97.25 50 LYS B O 1
ATOM 856 N N . VAL B 1 51 ? 5.832 14.047 1.605 1 95.81 51 VAL B N 1
ATOM 857 C CA . VAL B 1 51 ? 4.887 15.156 1.685 1 95.81 51 VAL B CA 1
ATOM 858 C C . VAL B 1 51 ? 4.414 15.336 3.127 1 95.81 51 VAL B C 1
ATOM 860 O O . VAL B 1 51 ? 4.254 16.469 3.6 1 95.81 51 VAL B O 1
ATOM 863 N N . SER B 1 52 ? 4.227 14.25 3.766 1 95.31 52 SER B N 1
ATOM 864 C CA . SER B 1 52 ? 3.764 14.281 5.148 1 95.31 52 SER B CA 1
ATOM 865 C C . SER B 1 52 ? 4.793 14.953 6.059 1 95.31 52 SER B C 1
ATOM 867 O O . SER B 1 52 ? 4.434 15.742 6.934 1 95.31 52 SER B O 1
ATOM 869 N N . ILE B 1 53 ? 6.02 14.641 5.863 1 94.81 53 ILE B N 1
ATOM 870 C CA . ILE B 1 53 ? 7.086 15.234 6.664 1 94.81 53 ILE B CA 1
ATOM 871 C C . ILE B 1 53 ? 7.172 16.734 6.383 1 94.81 53 ILE B C 1
ATOM 873 O O . ILE B 1 53 ? 7.281 17.531 7.312 1 94.81 53 ILE B O 1
ATOM 877 N N . GLU B 1 54 ? 7.027 17.141 5.137 1 94.31 54 GLU B N 1
ATOM 878 C CA . GLU B 1 54 ? 7.113 18.547 4.75 1 94.31 54 GLU B CA 1
ATOM 879 C C . GLU B 1 54 ? 5.953 19.359 5.328 1 94.31 54 GLU B C 1
ATOM 881 O O . GLU B 1 54 ? 6.145 20.484 5.805 1 94.31 54 GLU B O 1
ATOM 886 N N . GLU B 1 55 ? 4.809 18.781 5.352 1 90.81 55 GLU B N 1
ATOM 887 C CA . GLU B 1 55 ? 3.625 19.469 5.863 1 90.81 55 GLU B CA 1
ATOM 888 C C . GLU B 1 55 ? 3.674 19.594 7.383 1 90.81 55 GLU B C 1
ATOM 890 O O . GLU B 1 55 ? 3.107 20.531 7.953 1 90.81 55 GLU B O 1
ATOM 895 N N . SER B 1 56 ? 4.301 18.609 7.977 1 90.75 56 SER B N 1
ATOM 896 C CA . SER B 1 56 ? 4.379 18.656 9.438 1 90.75 56 SER B CA 1
ATOM 897 C C . SER B 1 56 ? 5.309 19.766 9.914 1 90.75 56 SER B C 1
ATOM 899 O O . SER B 1 56 ? 5.262 20.156 11.078 1 90.75 56 SER B O 1
ATOM 901 N N . LYS B 1 57 ? 6.156 20.25 9.062 1 88.44 57 LYS B N 1
ATOM 902 C CA . LYS B 1 57 ? 7.078 21.344 9.383 1 88.44 57 LYS B CA 1
ATOM 903 C C . LYS B 1 57 ? 6.41 22.703 9.195 1 88.44 57 LYS B C 1
ATOM 905 O O . LYS B 1 57 ? 6.941 23.719 9.633 1 88.44 57 LYS B O 1
ATOM 910 N N . LYS B 1 58 ? 5.262 22.828 8.523 1 79.94 58 LYS B N 1
ATOM 911 C CA . LYS B 1 58 ? 4.562 24.078 8.305 1 79.94 58 LYS B CA 1
ATOM 912 C C . LYS B 1 58 ? 3.643 24.406 9.477 1 79.94 58 LYS B C 1
ATOM 914 O O . LYS B 1 58 ? 3.609 25.547 9.953 1 79.94 58 LYS B O 1
#

Radius of gyration: 14.67 Å; Cα contacts (8 Å, |Δi|>4): 107; chains: 2; bounding box: 19×48×31 Å

Secondary structure (DSSP, 8-state):
-HHHHHHHHHHHHHHHHHHHHHHTS--TTHHHHHHHHHHHHHHHHHHHHHHHHHHHT-/-HHHHHHHHHHHHHHHHHHHHHHTS--TTHHHHHHHHHHHHHHHHHHHHHHHHHHHT-

Solvent-accessible surface area (backbone atoms only — not comparable to full-atom values): 6066 Å² total; per-residue (Å²): 107,67,69,57,48,53,53,43,52,52,33,47,52,53,25,51,54,22,47,44,35,31,74,74,67,60,40,72,72,24,46,64,52,23,44,53,29,44,53,52,37,44,54,46,44,52,49,47,44,52,51,49,57,56,58,71,72,108,110,67,69,56,49,50,53,42,51,52,35,49,51,51,25,51,53,23,47,45,36,31,74,75,67,61,39,72,72,24,47,64,52,23,43,52,29,43,52,53,37,43,54,48,46,54,49,46,44,53,53,50,56,58,58,71,72,108

Organism: Flavobacterium johnsoniae (strain ATCC 17061 / DSM 2064 / JCM 8514 / BCRC 14874 / CCUG 350202 / NBRC 14942 / NCIMB 11054 / UW101) (NCBI:txid376686)